Protein AF-A0A937LTN3-F1 (afdb_monomer_lite)

Sequence (72 aa):
MILVKPIKNQILFILAAFISLSAFAQPDGAKIFKQNCTACHVIGETKLIGPGLKGVTEKRNKEWLKKWINNS

Structure (mmCIF, N/CA/C/O backbone):
data_AF-A0A937LTN3-F1
#
_entry.id   AF-A0A937LTN3-F1
#
loop_
_atom_site.group_PDB
_atom_site.id
_atom_site.type_symbol
_atom_site.label_atom_id
_atom_site.label_alt_id
_atom_site.label_comp_id
_atom_site.label_asym_id
_atom_site.label_entity_id
_atom_site.label_seq_id
_atom_site.pdbx_PDB_ins_code
_atom_site.Cartn_x
_atom_site.Cartn_y
_atom_site.Cartn_z
_atom_site.occupancy
_atom_site.B_iso_or_equiv
_atom_site.auth_seq_id
_atom_site.auth_comp_id
_atom_site.auth_asym_id
_atom_site.auth_atom_id
_atom_site.pdbx_PDB_model_num
ATOM 1 N N . MET A 1 1 ? -45.907 7.218 44.006 1.00 40.94 1 MET A N 1
ATOM 2 C CA . MET A 1 1 ? -44.657 7.834 43.505 1.00 40.94 1 MET A CA 1
ATOM 3 C C . MET A 1 1 ? -43.927 6.783 42.675 1.00 40.94 1 MET A C 1
ATOM 5 O O . MET A 1 1 ? -43.348 5.867 43.237 1.00 40.94 1 MET A O 1
ATOM 9 N N . ILE A 1 2 ? -44.106 6.806 41.352 1.00 46.12 2 ILE A N 1
ATOM 10 C CA . ILE A 1 2 ? -43.755 5.691 40.459 1.00 46.12 2 ILE A CA 1
ATOM 11 C C . ILE A 1 2 ? -42.264 5.770 40.081 1.00 46.12 2 ILE A C 1
ATOM 13 O O . ILE A 1 2 ? -41.827 6.713 39.423 1.00 46.12 2 ILE A O 1
ATOM 17 N N . LEU A 1 3 ? -41.500 4.754 40.487 1.00 56.72 3 LEU A N 1
ATOM 18 C CA . LEU A 1 3 ? -40.082 4.529 40.182 1.00 56.72 3 LEU A CA 1
ATOM 19 C C . LEU A 1 3 ? -39.882 3.972 38.751 1.00 56.72 3 LEU A C 1
ATOM 21 O O . LEU A 1 3 ? -39.403 2.858 38.579 1.00 56.72 3 LEU A O 1
ATOM 25 N N . VAL A 1 4 ? -40.258 4.716 37.703 1.00 56.81 4 VAL A N 1
ATOM 26 C CA . VAL A 1 4 ? -40.120 4.274 36.284 1.00 56.81 4 VAL A CA 1
ATOM 27 C C . VAL A 1 4 ? -39.015 4.983 35.488 1.00 56.81 4 VAL A C 1
ATOM 29 O O . VAL A 1 4 ? -38.93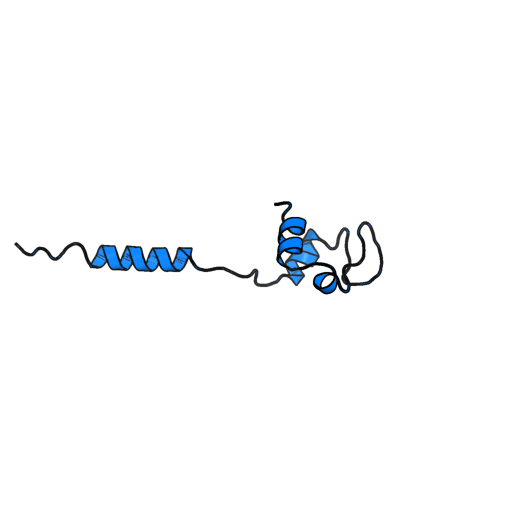6 4.849 34.269 1.00 56.81 4 VAL A O 1
ATOM 32 N N . LYS A 1 5 ? -38.114 5.726 36.139 1.00 62.75 5 LYS A N 1
ATOM 33 C CA . LYS A 1 5 ? -36.987 6.401 35.465 1.00 62.75 5 LYS A CA 1
ATOM 34 C C . LYS A 1 5 ? -35.658 5.666 35.696 1.00 62.75 5 LYS A C 1
ATOM 36 O O . LYS A 1 5 ? -34.877 6.096 36.537 1.00 62.75 5 LYS A O 1
ATOM 41 N N . PRO A 1 6 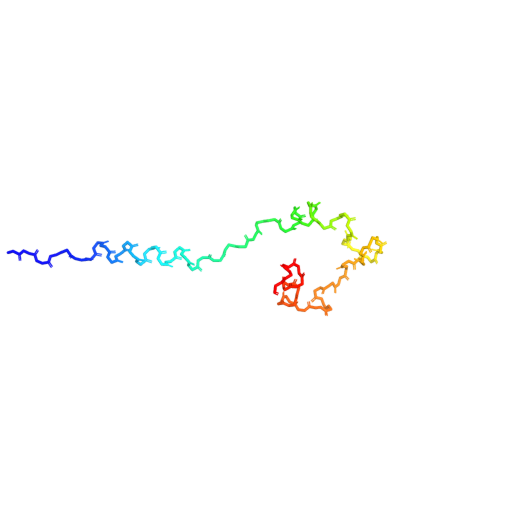? -35.408 4.544 34.991 1.00 56.31 6 PRO A N 1
ATOM 42 C CA . PRO A 1 6 ? -34.068 4.365 34.405 1.00 56.31 6 PRO A CA 1
ATOM 43 C C . PRO A 1 6 ? -34.027 3.652 33.033 1.00 56.31 6 PRO A C 1
ATOM 45 O O . PRO A 1 6 ? -33.003 3.704 32.358 1.00 56.31 6 PRO A O 1
ATOM 48 N N . ILE A 1 7 ? -35.117 3.025 32.570 1.00 63.81 7 ILE A N 1
ATOM 49 C CA . ILE A 1 7 ? -35.093 2.102 31.410 1.00 63.81 7 ILE A CA 1
ATOM 50 C C . ILE A 1 7 ? -34.845 2.832 30.077 1.00 63.81 7 ILE A C 1
ATOM 52 O O . ILE A 1 7 ? -34.089 2.352 29.236 1.00 63.81 7 ILE A O 1
ATOM 56 N N . LYS A 1 8 ? -35.406 4.037 29.895 1.00 61.22 8 LYS A N 1
ATOM 57 C CA . LYS A 1 8 ? -35.204 4.844 28.674 1.00 61.22 8 LYS A CA 1
ATOM 58 C C . LYS A 1 8 ? -33.737 5.261 28.483 1.00 61.22 8 LYS A C 1
ATOM 60 O O . LYS A 1 8 ? -33.243 5.261 27.360 1.00 61.22 8 LYS A O 1
ATOM 65 N N . ASN A 1 9 ? -33.034 5.571 29.574 1.00 62.69 9 ASN A N 1
ATOM 66 C CA . ASN A 1 9 ? -31.614 5.927 29.526 1.00 62.69 9 ASN A CA 1
ATOM 67 C C . ASN A 1 9 ? -30.731 4.692 29.303 1.00 62.69 9 ASN A C 1
ATOM 69 O O . ASN A 1 9 ? -29.708 4.799 28.636 1.00 62.69 9 ASN A O 1
ATOM 73 N N . GLN A 1 10 ? -31.140 3.522 29.801 1.00 70.81 10 GLN A N 1
ATOM 74 C CA . GLN A 1 10 ? -30.415 2.268 29.579 1.00 70.81 10 GLN A CA 1
ATOM 75 C C . GLN A 1 10 ? -30.450 1.843 28.104 1.00 70.81 10 GLN A C 1
ATOM 77 O O . GLN A 1 10 ? -29.415 1.485 27.552 1.00 70.81 10 GLN A O 1
ATOM 82 N N . ILE A 1 11 ? -31.600 1.971 27.433 1.00 78.62 11 ILE A N 1
ATOM 83 C CA . ILE A 1 11 ? -31.726 1.694 25.990 1.00 78.62 11 ILE A CA 1
ATOM 84 C C . ILE A 1 11 ? -30.826 2.630 25.171 1.00 78.62 11 ILE A C 1
ATOM 86 O O . ILE A 1 11 ? -30.154 2.185 24.243 1.00 78.62 11 ILE A O 1
ATOM 90 N N . LEU A 1 12 ? -30.766 3.913 25.541 1.00 75.12 12 LEU A N 1
ATOM 91 C CA . LEU A 1 12 ? -29.914 4.896 24.871 1.00 75.12 12 LEU A CA 1
ATOM 92 C C . LEU A 1 12 ? -28.417 4.563 25.020 1.00 75.12 12 LEU A C 1
ATOM 94 O O . LEU A 1 12 ? -27.663 4.673 24.056 1.00 75.12 12 LEU A O 1
ATOM 98 N N . PHE A 1 13 ? -28.002 4.102 26.203 1.00 76.31 13 PHE A N 1
ATOM 99 C CA . PHE A 1 13 ? -26.633 3.646 26.461 1.00 76.31 13 PHE A CA 1
ATOM 100 C C . PHE A 1 13 ? -26.272 2.380 25.675 1.0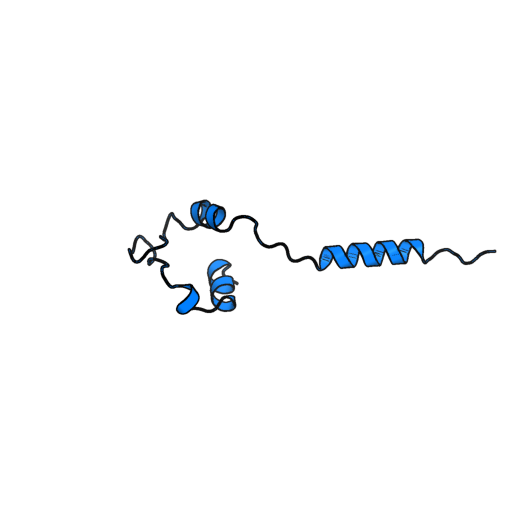0 76.31 13 PHE A C 1
ATOM 102 O O . PHE A 1 13 ? -25.179 2.298 25.117 1.00 76.31 13 PHE A O 1
ATOM 109 N N . ILE A 1 14 ? -27.191 1.414 25.590 1.00 79.44 14 ILE A N 1
ATOM 110 C CA . ILE A 1 14 ? -26.985 0.179 24.822 1.00 79.44 14 ILE A CA 1
ATOM 111 C C . ILE A 1 14 ? -26.838 0.502 23.329 1.00 79.44 14 ILE A C 1
ATOM 113 O O . ILE A 1 14 ? -25.925 -0.002 22.679 1.00 79.44 14 ILE A O 1
ATOM 117 N N . LEU A 1 15 ? -27.673 1.393 22.789 1.00 78.44 15 LEU A N 1
ATOM 118 C CA . LEU A 1 15 ? -27.607 1.793 21.382 1.00 78.44 15 LEU A CA 1
ATOM 119 C C . LEU A 1 15 ? -26.282 2.499 21.041 1.00 78.44 15 LEU A C 1
ATOM 121 O O . LEU A 1 15 ? -25.674 2.218 20.009 1.00 78.44 15 LEU A O 1
ATOM 125 N N . ALA A 1 16 ? -25.802 3.373 21.930 1.00 77.06 16 ALA A N 1
ATOM 126 C CA . ALA A 1 16 ? -24.514 4.045 21.770 1.00 77.06 16 ALA A CA 1
ATOM 127 C C . ALA A 1 16 ? -23.33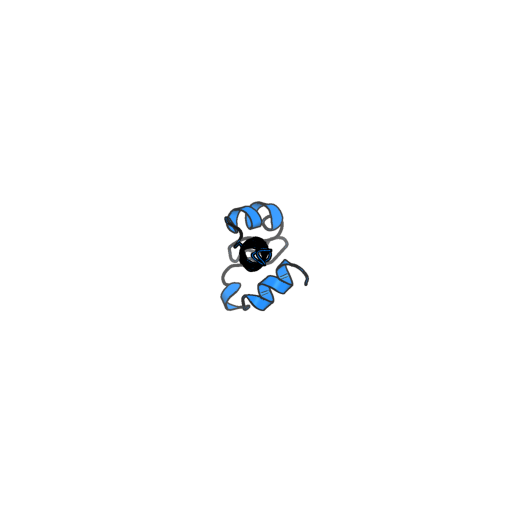0 3.061 21.827 1.00 77.06 16 ALA A C 1
ATOM 129 O O . ALA A 1 16 ? -22.387 3.185 21.047 1.00 77.06 16 ALA A O 1
ATOM 130 N N . ALA A 1 17 ? -23.392 2.048 22.697 1.00 77.50 17 ALA A N 1
ATOM 131 C CA . ALA A 1 17 ? -22.364 1.012 22.786 1.00 77.50 17 ALA A CA 1
ATOM 132 C C . ALA A 1 17 ? -22.270 0.158 21.506 1.00 77.50 17 ALA A C 1
ATOM 134 O O . ALA A 1 17 ? -21.168 -0.199 21.088 1.00 77.50 17 ALA A O 1
ATOM 135 N N . PHE A 1 18 ? -23.401 -0.120 20.847 1.00 74.50 18 PHE A N 1
ATOM 136 C CA . PHE A 1 18 ? -23.432 -0.844 19.570 1.00 74.50 18 PHE A CA 1
ATOM 137 C C . PHE A 1 18 ? -22.752 -0.076 18.429 1.00 74.50 18 PHE A C 1
ATOM 139 O O . PHE A 1 18 ? -22.048 -0.678 17.619 1.00 74.50 18 PHE A O 1
ATOM 146 N N . ILE A 1 19 ? -22.913 1.249 18.379 1.00 73.19 19 ILE A N 1
ATOM 147 C CA . ILE A 1 19 ? -22.253 2.094 17.371 1.00 73.19 19 ILE A CA 1
ATOM 148 C C . ILE A 1 19 ? -20.732 2.077 17.572 1.00 73.19 19 ILE A C 1
ATOM 150 O O . ILE A 1 19 ? -19.984 1.951 16.604 1.00 73.19 19 ILE A O 1
ATOM 154 N N . SER A 1 20 ? -20.261 2.108 18.819 1.00 70.56 20 SER A N 1
ATOM 155 C CA . SER A 1 20 ? -18.828 2.068 19.143 1.00 70.56 20 SER A CA 1
ATOM 156 C C . SER A 1 20 ? -18.128 0.755 18.760 1.00 70.56 20 SER A C 1
ATOM 158 O O . SER A 1 20 ? -16.907 0.740 18.627 1.00 70.56 20 SER A O 1
ATOM 160 N N . LEU A 1 21 ? -18.873 -0.340 18.567 1.00 66.81 21 LEU A N 1
ATOM 161 C CA . LEU A 1 21 ? -18.331 -1.643 18.153 1.00 66.81 21 LEU A CA 1
ATOM 162 C C . LEU A 1 21 ? -18.301 -1.850 16.630 1.00 66.81 21 LEU A C 1
ATOM 164 O O . LEU A 1 21 ? -17.854 -2.897 16.158 1.00 66.81 21 LEU A O 1
ATOM 168 N N . SER A 1 22 ? -18.779 -0.881 15.849 1.00 69.31 22 SER A N 1
ATOM 169 C CA . SER A 1 22 ? -18.834 -1.013 14.396 1.00 69.31 22 SER A CA 1
ATOM 170 C C . SER A 1 22 ? -17.455 -0.788 13.757 1.00 69.31 22 SER A C 1
ATOM 172 O O . SER A 1 22 ? -16.850 0.277 13.854 1.00 69.31 22 SER A O 1
ATOM 174 N N . ALA A 1 23 ? -16.929 -1.826 13.098 1.00 67.19 23 ALA A N 1
ATOM 175 C CA . ALA A 1 23 ? -15.706 -1.741 12.308 1.00 67.19 23 ALA A CA 1
ATOM 176 C C . ALA A 1 23 ? -16.053 -1.347 10.864 1.00 67.19 23 ALA A C 1
ATOM 178 O O . ALA A 1 23 ? -16.563 -2.160 10.094 1.00 67.19 23 ALA A O 1
ATOM 179 N N . PHE A 1 24 ? -15.760 -0.105 10.481 1.00 67.00 24 PHE A N 1
ATOM 180 C CA . PHE A 1 24 ? -15.919 0.352 9.101 1.00 67.00 24 PHE A CA 1
ATOM 181 C C . PHE A 1 24 ? -14.717 -0.093 8.258 1.00 67.00 24 PHE A C 1
ATOM 183 O O . PHE A 1 24 ? -13.579 0.310 8.507 1.00 67.00 24 PHE A O 1
ATOM 190 N N . ALA A 1 25 ? -14.950 -0.927 7.243 1.00 66.00 25 ALA A N 1
ATOM 191 C CA . ALA A 1 25 ? -13.960 -1.142 6.192 1.00 66.00 25 ALA A CA 1
ATOM 192 C C . ALA A 1 25 ? -13.885 0.116 5.311 1.00 66.00 25 ALA A C 1
ATOM 194 O O . ALA A 1 25 ? -14.911 0.726 5.016 1.00 66.00 25 ALA A O 1
ATOM 195 N N . GLN A 1 26 ? -12.680 0.508 4.882 1.00 66.69 26 GLN A N 1
ATOM 196 C CA . GLN A 1 26 ? -12.532 1.604 3.924 1.00 66.69 26 GLN A CA 1
ATOM 197 C C . GLN A 1 26 ? -13.224 1.212 2.608 1.00 66.69 26 GLN A C 1
ATOM 199 O O . GLN A 1 26 ? -12.886 0.162 2.054 1.00 66.69 26 GLN A O 1
ATOM 204 N N . PRO A 1 27 ? -14.173 2.019 2.104 1.00 68.31 27 PRO A N 1
ATOM 205 C CA . PRO A 1 27 ? -15.028 1.621 0.988 1.00 68.31 27 PRO A CA 1
ATOM 206 C C . PRO A 1 27 ? -14.279 1.501 -0.349 1.00 68.31 27 PRO A C 1
ATOM 208 O O . PRO A 1 27 ? -14.792 0.863 -1.260 1.00 68.31 27 PRO A O 1
ATOM 211 N N . ASP A 1 28 ? -13.067 2.062 -0.475 1.00 87.06 28 ASP A N 1
ATOM 212 C CA . ASP A 1 28 ? -12.279 1.975 -1.710 1.00 87.06 28 ASP A CA 1
ATOM 213 C C . ASP A 1 28 ? -10.760 1.981 -1.450 1.00 87.06 28 ASP A C 1
ATOM 215 O O . ASP A 1 28 ? -10.086 3.017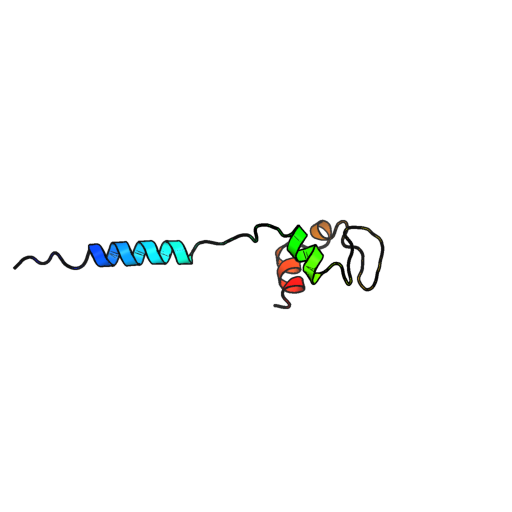 -1.458 1.00 87.06 28 ASP A O 1
ATOM 219 N N . GLY A 1 29 ? -10.196 0.791 -1.231 1.00 87.81 29 GLY A N 1
ATOM 220 C CA . GLY A 1 29 ? -8.748 0.614 -1.086 1.00 87.81 29 GLY A CA 1
ATOM 221 C C . GLY A 1 29 ? -7.955 0.966 -2.351 1.00 87.81 29 GLY A C 1
ATOM 222 O O . GLY A 1 29 ? -6.807 1.401 -2.248 1.00 87.81 29 GLY A O 1
ATOM 223 N N . ALA A 1 30 ? -8.554 0.843 -3.541 1.00 90.38 30 ALA A N 1
ATOM 224 C CA . ALA A 1 30 ? -7.882 1.163 -4.799 1.00 90.38 30 ALA A CA 1
ATOM 225 C C . ALA A 1 30 ? -7.683 2.676 -4.951 1.00 90.38 30 ALA A C 1
ATOM 227 O O . ALA A 1 30 ? -6.611 3.117 -5.375 1.00 90.38 30 ALA A O 1
ATOM 228 N N . LYS A 1 31 ? -8.674 3.482 -4.558 1.00 93.56 31 LYS A N 1
ATOM 229 C CA . LYS A 1 31 ? -8.541 4.944 -4.507 1.00 93.56 31 LYS A CA 1
ATOM 230 C C . LYS A 1 31 ? -7.458 5.379 -3.522 1.00 93.56 31 LYS A C 1
ATOM 232 O O . LYS A 1 31 ? -6.607 6.182 -3.896 1.00 93.56 31 LYS A O 1
ATOM 237 N N . ILE A 1 32 ? -7.438 4.815 -2.312 1.00 91.81 32 ILE A N 1
ATOM 238 C CA . ILE A 1 32 ? -6.406 5.128 -1.308 1.00 91.81 32 ILE A CA 1
ATOM 239 C C . ILE A 1 32 ? -5.012 4.788 -1.8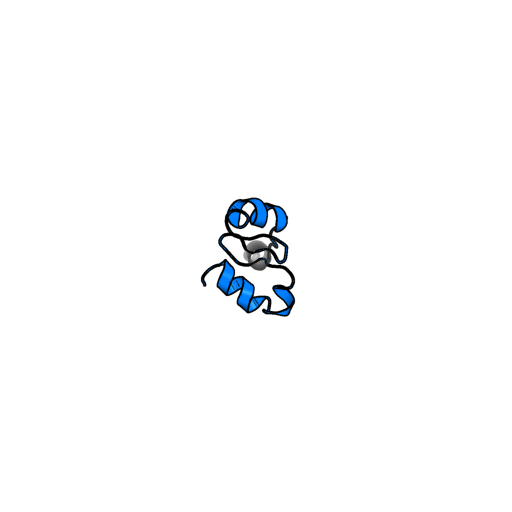48 1.00 91.81 32 ILE A C 1
ATOM 241 O O . ILE A 1 32 ? -4.096 5.605 -1.737 1.00 91.81 32 ILE A O 1
ATOM 245 N N . PHE A 1 33 ? -4.859 3.623 -2.484 1.00 93.56 33 PHE A N 1
ATOM 246 C CA . PHE A 1 33 ? -3.596 3.215 -3.095 1.00 93.56 33 PHE A CA 1
ATOM 247 C C . PHE A 1 33 ? -3.140 4.197 -4.185 1.00 93.56 33 PHE A C 1
ATOM 249 O O . PHE A 1 33 ? -1.989 4.634 -4.182 1.00 93.56 33 PHE A O 1
ATOM 256 N N . LYS A 1 34 ? -4.052 4.600 -5.080 1.00 94.00 34 LYS A N 1
ATOM 257 C CA . LYS A 1 34 ? -3.776 5.595 -6.133 1.00 94.00 34 LYS A CA 1
ATOM 258 C C . LYS A 1 34 ? -3.399 6.970 -5.583 1.00 94.00 34 LYS A C 1
ATOM 260 O O . LYS A 1 34 ? -2.655 7.695 -6.227 1.00 94.00 34 LYS A O 1
ATOM 265 N N . GLN A 1 35 ? -3.937 7.356 -4.431 1.00 95.19 35 GLN A N 1
ATOM 266 C CA . GLN A 1 35 ? -3.667 8.669 -3.847 1.00 95.19 35 GLN A CA 1
ATOM 267 C C . GLN A 1 35 ? -2.336 8.719 -3.091 1.00 95.19 35 GLN A C 1
ATOM 269 O O . GLN A 1 35 ? -1.692 9.762 -3.089 1.00 95.19 35 GLN A O 1
ATOM 274 N N . ASN A 1 36 ? -1.919 7.614 -2.464 1.00 93.56 36 ASN A N 1
ATOM 275 C CA . ASN A 1 36 ? -0.824 7.639 -1.485 1.00 93.56 36 ASN A CA 1
ATOM 276 C C . ASN A 1 36 ? 0.374 6.751 -1.849 1.00 93.56 36 ASN A C 1
ATOM 278 O O . ASN A 1 36 ? 1.481 6.992 -1.378 1.00 93.56 36 ASN A O 1
ATOM 282 N N . CYS A 1 37 ? 0.182 5.704 -2.654 1.00 95.12 37 CYS A N 1
ATOM 283 C CA . CYS A 1 37 ? 1.179 4.640 -2.815 1.00 95.12 37 CYS A CA 1
ATOM 284 C C . CYS A 1 37 ? 1.807 4.615 -4.212 1.00 95.12 37 CYS A C 1
ATOM 286 O O . CYS A 1 37 ? 2.965 4.219 -4.355 1.00 95.12 37 CYS A O 1
ATOM 288 N N . THR A 1 38 ? 1.077 5.054 -5.242 1.00 96.06 38 THR A N 1
ATOM 289 C CA . THR A 1 38 ? 1.525 4.977 -6.645 1.00 96.06 38 THR A CA 1
ATOM 290 C C . THR A 1 38 ? 2.697 5.886 -6.983 1.00 96.06 38 THR A C 1
ATOM 292 O O . THR A 1 38 ? 3.321 5.696 -8.021 1.00 96.06 38 THR A O 1
ATOM 295 N N . ALA A 1 39 ? 3.036 6.838 -6.110 1.00 95.75 39 ALA A N 1
ATOM 296 C CA . ALA A 1 39 ? 4.272 7.603 -6.234 1.00 95.75 39 ALA A CA 1
ATOM 297 C C . ALA A 1 39 ? 5.514 6.695 -6.160 1.00 95.75 39 ALA A C 1
ATOM 299 O O . ALA A 1 39 ? 6.508 6.963 -6.828 1.00 95.75 39 ALA A O 1
ATOM 300 N N . CYS A 1 40 ? 5.446 5.605 -5.383 1.00 97.00 40 CYS A N 1
ATOM 301 C CA . CYS A 1 40 ? 6.587 4.722 -5.141 1.00 97.00 40 CYS A CA 1
ATOM 302 C C . CYS A 1 40 ? 6.370 3.279 -5.606 1.00 97.00 40 CYS A C 1
ATOM 304 O O . CYS A 1 40 ? 7.342 2.617 -5.961 1.00 97.00 40 CYS A O 1
ATOM 306 N N . HIS A 1 41 ? 5.137 2.773 -5.589 1.00 97.12 41 HIS A N 1
ATOM 307 C CA . HIS A 1 41 ? 4.826 1.362 -5.821 1.00 97.12 41 HIS A CA 1
ATOM 308 C C . HIS A 1 41 ? 3.851 1.155 -6.979 1.00 97.12 41 HIS A C 1
ATOM 310 O O . HIS A 1 41 ? 2.997 1.990 -7.258 1.00 97.12 41 HIS A O 1
ATOM 316 N N . VAL A 1 42 ? 3.916 -0.026 -7.593 1.00 95.81 42 VAL A N 1
ATOM 317 C CA . VAL A 1 42 ? 2.961 -0.478 -8.615 1.00 95.81 42 VAL A CA 1
ATOM 318 C C . VAL A 1 42 ? 2.368 -1.833 -8.254 1.00 95.81 42 VAL A C 1
ATOM 320 O O . VAL A 1 42 ? 3.023 -2.668 -7.625 1.00 95.81 42 VAL A O 1
ATOM 323 N N . ILE A 1 43 ? 1.129 -2.073 -8.690 1.00 94.31 43 ILE A N 1
ATOM 324 C CA . ILE A 1 43 ? 0.514 -3.404 -8.650 1.00 94.31 43 ILE A CA 1
ATOM 325 C C . ILE A 1 43 ? 1.055 -4.196 -9.842 1.00 94.31 43 ILE A C 1
ATOM 327 O O . ILE A 1 43 ? 0.485 -4.208 -10.928 1.00 94.31 43 ILE A O 1
ATOM 331 N N . GLY A 1 44 ? 2.228 -4.787 -9.647 1.00 94.81 44 GLY A N 1
ATOM 332 C CA . GLY A 1 44 ? 2.990 -5.474 -10.680 1.00 94.81 44 GLY A CA 1
ATOM 333 C C . GLY A 1 44 ? 4.314 -5.974 -10.120 1.00 94.81 44 GLY A C 1
ATOM 334 O O . GLY A 1 44 ? 4.524 -5.968 -8.908 1.00 94.81 44 GLY A O 1
ATOM 335 N N . GLU A 1 45 ? 5.197 -6.420 -11.001 1.00 95.25 45 GLU A N 1
ATOM 336 C CA . GLU A 1 45 ? 6.528 -6.918 -10.623 1.00 95.25 45 GLU A CA 1
ATOM 337 C C . GLU A 1 45 ? 7.604 -5.838 -10.766 1.00 95.25 45 GLU A C 1
ATOM 339 O O . GLU A 1 45 ? 8.647 -5.899 -10.118 1.00 95.25 45 GLU A O 1
ATOM 344 N N . THR A 1 46 ? 7.329 -4.818 -11.580 1.00 95.69 46 THR A N 1
ATOM 345 C CA . THR A 1 46 ? 8.265 -3.740 -11.878 1.00 95.69 46 THR A CA 1
ATOM 346 C C . THR A 1 46 ? 8.606 -2.943 -10.627 1.00 95.69 46 THR A C 1
ATOM 348 O O . THR A 1 46 ? 7.732 -2.519 -9.872 1.00 95.69 46 THR A O 1
ATOM 351 N N . LYS A 1 47 ? 9.899 -2.702 -10.428 1.00 94.31 47 LYS A N 1
ATOM 352 C CA . LYS A 1 47 ? 10.400 -1.789 -9.405 1.00 94.31 47 LYS A CA 1
ATOM 353 C C . LYS A 1 47 ? 10.345 -0.350 -9.929 1.00 94.31 47 LYS A C 1
ATOM 355 O O . LYS A 1 47 ? 10.806 -0.093 -11.038 1.00 94.31 47 LYS A O 1
ATOM 360 N N . LEU A 1 48 ? 9.827 0.567 -9.113 1.00 92.12 48 LEU A N 1
ATOM 361 C CA . LEU A 1 48 ? 9.966 2.012 -9.312 1.00 92.12 48 LEU A CA 1
ATOM 362 C C . LEU A 1 48 ? 10.950 2.552 -8.264 1.00 92.12 48 LEU A C 1
ATOM 364 O O . LEU A 1 48 ? 12.117 2.164 -8.245 1.00 92.12 48 LEU A O 1
ATOM 368 N N . ILE A 1 49 ? 10.466 3.388 -7.344 1.00 96.75 49 ILE A N 1
ATOM 369 C CA . ILE A 1 49 ? 11.187 3.759 -6.124 1.00 96.75 49 ILE A CA 1
ATOM 370 C C . ILE A 1 49 ? 11.115 2.586 -5.137 1.00 96.75 49 ILE A C 1
ATOM 372 O O . ILE A 1 49 ? 12.135 2.109 -4.639 1.00 96.75 49 ILE A O 1
ATOM 376 N N . GLY A 1 50 ? 9.903 2.072 -4.911 1.00 94.50 50 GLY A N 1
ATOM 377 C CA . GLY A 1 50 ? 9.632 0.850 -4.165 1.00 94.50 50 GLY A CA 1
ATOM 378 C C . GLY A 1 50 ? 9.487 -0.380 -5.075 1.00 94.50 50 GLY A C 1
ATOM 379 O O . GLY A 1 50 ? 9.333 -0.255 -6.295 1.00 94.50 50 GLY A O 1
ATOM 380 N N . PRO A 1 51 ? 9.541 -1.599 -4.506 1.00 95.88 51 PRO A N 1
ATOM 381 C CA . PRO A 1 51 ? 9.277 -2.828 -5.247 1.00 95.88 51 PRO A CA 1
ATOM 382 C C . PRO A 1 51 ? 7.829 -2.902 -5.743 1.00 95.88 51 PRO A C 1
ATOM 384 O O . PRO A 1 51 ? 6.909 -2.379 -5.108 1.00 95.88 51 PRO A O 1
ATOM 387 N N . GLY A 1 52 ? 7.618 -3.625 -6.840 1.00 96.94 52 GLY A N 1
ATOM 388 C CA . GLY A 1 52 ? 6.284 -4.030 -7.262 1.00 96.94 52 GLY A CA 1
ATOM 389 C C . GLY A 1 52 ? 5.604 -4.917 -6.211 1.00 96.94 52 GLY A C 1
ATOM 390 O O . GLY A 1 52 ? 6.252 -5.738 -5.555 1.00 96.94 52 GLY A O 1
ATOM 391 N N . LEU A 1 53 ? 4.296 -4.731 -6.024 1.00 96.62 53 LEU A N 1
ATOM 392 C CA . LEU A 1 53 ? 3.517 -5.378 -4.960 1.00 96.62 53 LEU A CA 1
ATOM 393 C C . LEU A 1 53 ? 2.722 -6.608 -5.427 1.00 96.62 53 LEU A C 1
ATOM 395 O O . LEU A 1 53 ? 1.856 -7.093 -4.695 1.00 96.62 53 LEU A O 1
ATOM 399 N N . LYS A 1 54 ? 2.995 -7.144 -6.624 1.00 96.50 54 LYS A N 1
ATOM 400 C CA . LYS A 1 54 ? 2.377 -8.405 -7.057 1.00 96.50 54 LYS A CA 1
ATOM 401 C C . LYS A 1 54 ? 2.746 -9.526 -6.080 1.00 96.50 54 LYS A C 1
ATOM 403 O O . LYS A 1 54 ? 3.918 -9.736 -5.755 1.00 96.50 54 LYS A O 1
ATOM 408 N N . GLY A 1 55 ? 1.728 -10.240 -5.611 1.00 96.25 55 GLY A N 1
ATOM 409 C CA . GLY A 1 55 ? 1.895 -11.359 -4.691 1.00 96.25 55 GLY A CA 1
ATOM 410 C C . GLY A 1 55 ? 2.237 -10.957 -3.247 1.00 96.25 55 GLY A C 1
ATOM 411 O O . GLY A 1 55 ? 2.808 -11.753 -2.500 1.00 96.25 55 GLY A O 1
ATOM 412 N N . VAL A 1 56 ? 2.012 -9.696 -2.848 1.00 95.50 56 VAL A N 1
ATOM 413 C CA . VAL A 1 56 ? 2.410 -9.219 -1.510 1.00 95.50 56 VAL A CA 1
ATOM 414 C C . VAL A 1 56 ? 1.634 -9.912 -0.381 1.00 95.50 56 VAL A C 1
ATOM 416 O O . VAL A 1 56 ? 2.193 -10.150 0.689 1.00 95.50 56 VAL A O 1
ATOM 419 N N . THR A 1 57 ? 0.382 -10.290 -0.635 1.00 95.25 57 THR A N 1
ATOM 420 C CA . THR A 1 57 ? -0.508 -10.977 0.317 1.00 95.25 57 THR A CA 1
ATOM 421 C C . THR A 1 57 ? -0.124 -12.434 0.576 1.00 95.25 57 THR A C 1
ATOM 423 O O . THR A 1 57 ? -0.482 -13.000 1.602 1.00 95.25 57 THR A O 1
ATOM 426 N N . GLU A 1 58 ? 0.638 -13.029 -0.333 1.00 96.50 58 GLU A N 1
ATOM 427 C CA . GLU A 1 58 ? 1.166 -14.386 -0.263 1.00 96.50 58 GLU A CA 1
ATOM 428 C C . GLU A 1 58 ? 2.506 -14.397 0.482 1.00 96.50 58 GLU A C 1
ATOM 430 O O . GLU A 1 58 ? 2.847 -15.361 1.161 1.00 96.50 58 GLU A O 1
ATOM 435 N N . LYS A 1 59 ? 3.262 -13.295 0.390 1.00 94.81 59 LYS A N 1
ATOM 436 C CA . LYS A 1 59 ? 4.547 -13.117 1.081 1.00 94.81 59 LYS A CA 1
ATOM 437 C C . LYS A 1 59 ? 4.384 -12.666 2.530 1.00 94.81 59 LYS A C 1
ATOM 439 O O . LYS A 1 59 ? 5.275 -12.908 3.344 1.00 94.81 59 LYS A O 1
ATOM 444 N N . ARG A 1 60 ? 3.309 -11.938 2.847 1.00 95.88 60 ARG A N 1
ATOM 445 C CA . ARG A 1 60 ? 3.076 -11.328 4.163 1.00 95.88 60 ARG A CA 1
ATOM 446 C C . ARG A 1 60 ? 1.605 -11.431 4.544 1.00 95.88 60 ARG A C 1
ATOM 448 O O . ARG A 1 60 ? 0.728 -11.125 3.744 1.00 95.88 60 ARG A O 1
ATOM 455 N N . ASN A 1 61 ? 1.349 -11.803 5.796 1.00 96.75 61 ASN A N 1
ATOM 456 C CA . ASN A 1 61 ? -0.009 -11.849 6.327 1.00 96.75 61 ASN A CA 1
ATOM 457 C C . ASN A 1 61 ? -0.609 -10.442 6.510 1.00 96.75 61 ASN A C 1
ATOM 459 O O . ASN A 1 61 ? 0.083 -9.417 6.477 1.00 96.75 61 ASN A O 1
ATOM 463 N N . LYS A 1 62 ? -1.927 -10.402 6.706 1.00 93.50 62 LYS A N 1
ATOM 464 C CA . LYS A 1 62 ? -2.707 -9.164 6.804 1.00 93.50 62 LYS A CA 1
ATOM 465 C C . LYS A 1 62 ? -2.286 -8.306 7.996 1.00 93.50 62 LYS A C 1
ATOM 467 O O . LYS A 1 62 ? -2.242 -7.083 7.876 1.00 93.50 62 LYS A O 1
ATOM 472 N N . GLU A 1 63 ? -1.980 -8.929 9.128 1.00 95.06 63 GLU A N 1
ATOM 473 C CA . GLU A 1 63 ? -1.573 -8.255 10.363 1.00 95.06 63 GLU A CA 1
ATOM 474 C C . GLU A 1 63 ? -0.249 -7.520 10.158 1.00 95.06 63 GLU A C 1
ATOM 476 O O . GLU A 1 63 ? -0.132 -6.345 10.502 1.00 95.06 63 GLU A O 1
ATOM 481 N N . TRP A 1 64 ? 0.720 -8.185 9.531 1.00 95.94 64 TRP A N 1
ATOM 482 C CA . TRP A 1 64 ? 2.007 -7.600 9.184 1.00 95.94 64 TRP A CA 1
ATOM 483 C C . TRP A 1 64 ? 1.836 -6.433 8.213 1.00 95.94 64 TRP A C 1
ATOM 485 O O . TRP A 1 64 ? 2.388 -5.360 8.446 1.00 95.94 64 TRP A O 1
ATOM 495 N N . LEU A 1 65 ? 1.034 -6.613 7.156 1.00 94.06 65 LEU A N 1
ATOM 496 C CA . LEU A 1 65 ? 0.797 -5.562 6.163 1.00 94.06 65 LEU A CA 1
ATOM 497 C C . LEU A 1 65 ? 0.140 -4.336 6.789 1.00 94.06 65 LEU A C 1
ATOM 499 O O . LEU A 1 65 ? 0.561 -3.220 6.509 1.00 94.06 65 LEU A O 1
ATOM 503 N N . LYS A 1 66 ? -0.839 -4.523 7.678 1.00 92.81 66 LYS A N 1
ATOM 504 C CA . LYS A 1 66 ? -1.462 -3.410 8.405 1.00 92.81 66 LYS A CA 1
ATOM 505 C C . LYS A 1 66 ? -0.451 -2.622 9.234 1.00 92.81 66 LYS A C 1
ATOM 507 O O . LYS A 1 66 ? -0.440 -1.400 9.136 1.00 92.81 66 LYS A O 1
ATOM 512 N N . LYS A 1 67 ? 0.389 -3.309 10.012 1.00 94.38 67 LYS A N 1
ATOM 513 C CA . LYS A 1 67 ? 1.434 -2.670 10.827 1.00 94.38 67 LYS A CA 1
ATOM 514 C C . LYS A 1 67 ? 2.437 -1.908 9.968 1.00 94.38 67 LYS A C 1
ATOM 516 O O . LYS A 1 67 ? 2.747 -0.756 10.240 1.00 94.38 67 LYS A O 1
ATOM 521 N N . TRP A 1 68 ? 2.884 -2.528 8.877 1.00 93.19 68 TRP A N 1
ATOM 522 C CA . TRP A 1 68 ? 3.836 -1.917 7.954 1.00 93.19 68 TRP A CA 1
ATOM 523 C C . TRP A 1 68 ? 3.261 -0.685 7.238 1.00 93.19 68 TRP A C 1
ATOM 525 O O . TRP A 1 68 ? 3.929 0.340 7.167 1.00 93.19 68 TRP A O 1
ATOM 535 N N . ILE A 1 69 ? 2.015 -0.754 6.756 1.00 92.31 69 ILE A N 1
ATOM 536 C CA . ILE A 1 69 ? 1.345 0.364 6.068 1.00 92.31 69 ILE A CA 1
ATOM 537 C C . ILE A 1 69 ? 1.076 1.526 7.033 1.00 92.31 69 ILE A C 1
ATOM 539 O O . ILE A 1 69 ? 1.258 2.682 6.663 1.00 92.31 69 ILE A O 1
ATOM 543 N N . ASN A 1 70 ? 0.643 1.226 8.260 1.00 89.62 70 ASN A N 1
ATOM 544 C CA . ASN A 1 70 ? 0.285 2.243 9.250 1.00 89.62 70 ASN A CA 1
ATOM 545 C C . ASN A 1 70 ? 1.478 2.736 10.083 1.00 89.62 70 ASN A C 1
ATOM 547 O O . ASN A 1 70 ? 1.309 3.672 10.861 1.00 89.62 70 ASN A O 1
ATOM 551 N N . ASN A 1 71 ? 2.652 2.111 9.934 1.00 78.31 71 ASN A N 1
ATOM 552 C CA . ASN A 1 71 ? 3.830 2.335 10.770 1.00 78.31 71 ASN A CA 1
ATOM 553 C C . ASN A 1 71 ? 3.518 2.220 12.282 1.00 78.31 71 ASN A C 1
ATOM 555 O O . ASN A 1 71 ? 3.871 3.110 13.058 1.00 78.31 71 ASN A O 1
ATOM 559 N N . SER A 1 72 ? 2.802 1.162 12.689 1.00 53.38 72 SER A N 1
ATOM 560 C CA . SER A 1 72 ? 2.323 0.958 14.070 1.00 53.38 72 SER A CA 1
ATOM 561 C C . SER A 1 72 ? 2.326 -0.489 14.556 1.00 53.38 72 SER A C 1
ATOM 563 O O . SER A 1 72 ? 2.314 -1.422 13.720 1.00 53.38 72 SER A O 1
#

Secondary structure (DSSP, 8-state):
-----SHHHHHHHHHHHHHHT--PPPS-HHHHHHHHTTTT--SSS--SSSPP-TTHHHHS-HHHHHHHHHT-

Foldseek 3Di:
DDPPPDVVVVVVVVVVVVVVPDDDDDPDPPVVCVVPPVVFEACDQDGDNHGHCPCVCVVDPPVVVVCVVVVD

Radius of gyration: 22.24 Å; chains: 1; bounding box: 56×23×55 Å

pLDDT: mean 83.35, std 14.91, range [40.94, 97.12]